Protein AF-A0A1I3YK85-F1 (afdb_monomer_lite)

Structure (mmCIF, N/CA/C/O backbone):
data_AF-A0A1I3YK85-F1
#
_entry.id   AF-A0A1I3YK85-F1
#
loop_
_atom_site.group_PDB
_atom_site.id
_atom_site.type_symbol
_atom_site.label_atom_id
_atom_site.label_alt_id
_atom_site.label_comp_id
_atom_site.label_asym_id
_atom_site.label_entity_id
_atom_site.label_seq_id
_atom_site.pdbx_PDB_ins_code
_atom_site.Cartn_x
_atom_site.Cartn_y
_atom_site.Cartn_z
_atom_site.occupancy
_atom_site.B_iso_or_equiv
_atom_site.auth_seq_id
_atom_site.auth_comp_id
_atom_site.auth_asym_id
_atom_site.auth_atom_id
_atom_site.pdbx_PDB_model_num
ATOM 1 N N . MET A 1 1 ? 6.513 35.982 -6.463 1.00 33.62 1 MET A N 1
ATOM 2 C CA . MET A 1 1 ? 7.074 35.464 -5.200 1.00 33.62 1 MET A CA 1
ATOM 3 C C . MET A 1 1 ? 7.872 34.224 -5.554 1.00 33.62 1 MET A C 1
ATOM 5 O O . MET A 1 1 ? 7.273 33.273 -6.026 1.00 33.62 1 MET A O 1
ATOM 9 N N . TRP A 1 2 ? 9.200 34.287 -5.454 1.00 42.78 2 TRP A N 1
ATOM 10 C CA . TRP A 1 2 ? 10.109 33.163 -5.701 1.00 42.78 2 TRP A CA 1
ATOM 11 C C . TRP A 1 2 ? 10.725 32.795 -4.350 1.00 42.78 2 TRP A C 1
ATOM 13 O O . TRP A 1 2 ? 11.295 33.670 -3.699 1.00 42.78 2 TRP A O 1
ATOM 23 N N . GLY A 1 3 ? 10.538 31.555 -3.900 1.00 36.97 3 GLY A N 1
ATOM 24 C CA . GLY A 1 3 ? 11.035 31.048 -2.622 1.00 36.97 3 GLY A CA 1
ATOM 25 C C . GLY A 1 3 ? 11.995 29.879 -2.838 1.00 36.97 3 GLY A C 1
ATOM 26 O O . GLY A 1 3 ? 11.553 28.823 -3.259 1.00 36.97 3 GLY A O 1
ATOM 27 N N . ALA A 1 4 ? 13.277 30.158 -2.581 1.00 42.03 4 ALA A N 1
ATOM 28 C CA . ALA A 1 4 ? 14.410 29.305 -2.187 1.00 42.03 4 ALA A CA 1
ATOM 29 C C . ALA A 1 4 ? 14.548 27.841 -2.698 1.00 42.03 4 ALA A C 1
ATOM 31 O O . ALA A 1 4 ? 13.731 26.971 -2.430 1.00 42.03 4 ALA A O 1
ATOM 32 N N . SER A 1 5 ? 15.700 27.617 -3.341 1.00 57.50 5 SER A N 1
ATOM 33 C CA . SER A 1 5 ? 16.421 26.409 -3.808 1.00 57.50 5 SER A CA 1
ATOM 34 C C . SER A 1 5 ? 16.767 25.379 -2.697 1.00 57.50 5 SER A C 1
ATOM 36 O O . SER A 1 5 ? 16.828 25.783 -1.542 1.00 57.50 5 SER A O 1
ATOM 38 N N . GLU A 1 6 ? 16.963 24.057 -2.912 1.00 44.25 6 GLU A N 1
ATOM 39 C CA . GLU A 1 6 ? 18.023 23.277 -3.635 1.00 44.25 6 GLU A CA 1
ATOM 40 C C . GLU A 1 6 ? 17.707 21.737 -3.576 1.00 44.25 6 GLU A C 1
ATOM 42 O O . GLU A 1 6 ? 16.810 21.371 -2.818 1.00 44.25 6 GLU A O 1
ATOM 47 N N . PRO A 1 7 ? 18.503 20.781 -4.130 1.00 49.16 7 PRO A N 1
ATOM 48 C CA . PRO A 1 7 ? 19.062 20.580 -5.479 1.00 49.16 7 PRO A CA 1
ATOM 49 C C . PRO A 1 7 ? 18.423 19.335 -6.175 1.00 49.16 7 PRO A C 1
ATOM 51 O O . PRO A 1 7 ? 18.003 18.411 -5.491 1.00 49.16 7 PRO A O 1
ATOM 54 N N . THR A 1 8 ? 18.380 19.236 -7.517 1.00 56.06 8 THR A N 1
ATOM 55 C CA . THR A 1 8 ? 17.906 18.016 -8.250 1.00 56.06 8 THR A CA 1
ATOM 56 C C . THR A 1 8 ? 16.561 17.461 -7.740 1.00 56.06 8 THR A C 1
ATOM 58 O O . THR A 1 8 ? 16.509 16.465 -7.023 1.00 56.06 8 THR A O 1
ATOM 61 N N . GLY A 1 9 ? 15.472 18.176 -8.041 1.00 60.75 9 GLY A N 1
ATOM 62 C CA . GLY A 1 9 ? 14.166 17.961 -7.418 1.00 60.75 9 GLY A CA 1
ATOM 63 C C . GLY A 1 9 ? 13.586 16.575 -7.692 1.00 60.75 9 GLY A C 1
ATOM 64 O O . GLY A 1 9 ? 13.534 16.124 -8.839 1.00 60.75 9 GLY A O 1
ATOM 65 N N . CYS A 1 10 ? 13.156 15.909 -6.623 1.00 72.56 10 CYS A N 1
ATOM 66 C CA . CYS A 1 10 ? 12.245 14.787 -6.741 1.00 72.56 10 CYS A CA 1
ATOM 67 C C . CYS A 1 10 ? 10.816 15.320 -6.792 1.00 72.56 10 CYS A C 1
ATOM 69 O O . CYS A 1 10 ? 10.406 16.043 -5.885 1.00 72.56 10 CYS A O 1
ATOM 71 N N . ASP A 1 11 ? 10.078 14.944 -7.829 1.00 77.31 11 ASP A N 1
ATOM 72 C CA . ASP A 1 11 ? 8.637 15.137 -7.898 1.00 77.31 11 ASP A CA 1
ATOM 73 C C . ASP A 1 11 ? 7.961 13.968 -7.176 1.00 77.31 11 ASP A C 1
ATOM 75 O O . ASP A 1 11 ? 8.267 12.803 -7.434 1.00 77.31 11 ASP A O 1
ATOM 79 N N . GLU A 1 12 ? 7.065 14.275 -6.245 1.00 80.56 12 GLU A N 1
ATOM 80 C CA . GLU A 1 12 ? 6.363 13.297 -5.412 1.00 80.56 12 GLU A CA 1
ATOM 81 C C . GLU A 1 12 ? 4.851 13.501 -5.529 1.00 80.56 12 GLU A C 1
ATOM 83 O O . GLU A 1 12 ? 4.369 14.635 -5.493 1.00 80.56 12 GLU A O 1
ATOM 88 N N . GLY A 1 13 ? 4.091 12.414 -5.649 1.00 76.50 13 GLY A N 1
ATOM 89 C CA . GLY A 1 13 ? 2.632 12.470 -5.714 1.00 76.50 13 GLY A CA 1
ATOM 90 C C . GLY A 1 13 ? 1.995 11.108 -5.988 1.00 76.50 13 GLY A C 1
ATOM 91 O O . GLY A 1 13 ? 2.712 10.114 -6.101 1.00 76.50 13 GLY A O 1
ATOM 92 N N . PRO A 1 14 ? 0.660 11.040 -6.124 1.00 75.50 14 PRO A N 1
ATOM 93 C CA . PRO A 1 14 ? -0.026 9.814 -6.515 1.00 75.50 14 PRO A CA 1
ATOM 94 C C . PRO A 1 14 ? 0.542 9.291 -7.840 1.00 75.50 14 PRO A C 1
ATOM 96 O O . PRO A 1 14 ? 0.632 10.034 -8.819 1.00 75.50 14 PRO A O 1
ATOM 99 N N . GLY A 1 15 ? 0.946 8.020 -7.869 1.00 62.94 15 GLY A N 1
ATOM 100 C CA . GLY A 1 15 ? 1.481 7.375 -9.071 1.00 62.94 15 GLY A CA 1
ATOM 101 C C . GLY A 1 15 ? 0.423 7.217 -10.160 1.00 62.94 15 GLY A C 1
ATOM 102 O O . GLY A 1 15 ? 0.735 7.256 -11.351 1.00 62.94 15 GLY A O 1
ATOM 103 N N . THR A 1 16 ? -0.841 7.115 -9.748 1.00 67.56 16 THR A N 1
ATOM 104 C CA . THR A 1 16 ? -2.021 7.091 -10.610 1.00 67.56 16 THR A CA 1
ATOM 105 C C . THR A 1 16 ? -3.223 7.718 -9.900 1.00 67.56 16 THR A C 1
ATOM 107 O O . THR A 1 16 ? -3.191 7.975 -8.700 1.00 67.56 16 THR A O 1
ATOM 110 N N . GLU A 1 17 ? -4.325 7.910 -10.629 1.00 71.38 17 GLU A N 1
ATOM 111 C CA . GLU A 1 17 ? -5.638 8.208 -10.033 1.00 71.38 17 GLU A CA 1
ATOM 112 C C . GLU A 1 17 ? -6.294 6.967 -9.387 1.00 71.38 17 GLU A C 1
ATOM 114 O O . GLU A 1 17 ? -7.445 7.028 -8.952 1.00 71.38 17 GLU A O 1
ATOM 119 N N . GLN A 1 18 ? -5.607 5.816 -9.347 1.00 78.00 18 GLN A N 1
ATOM 120 C CA . GLN A 1 18 ? -6.152 4.595 -8.766 1.00 78.00 18 GLN A CA 1
ATOM 121 C C . GLN A 1 18 ? -5.929 4.609 -7.256 1.00 78.00 18 GLN A C 1
ATOM 123 O O . GLN A 1 18 ? -4.831 4.383 -6.756 1.00 78.00 18 GLN A O 1
ATOM 128 N N . SER A 1 19 ? -7.012 4.850 -6.528 1.00 91.06 19 SER A N 1
ATOM 129 C CA . SER A 1 19 ? -7.109 4.645 -5.088 1.00 91.06 19 SER A CA 1
ATOM 130 C C . SER A 1 19 ? -8.336 3.793 -4.772 1.00 91.06 19 SER A C 1
ATOM 132 O O . SER A 1 19 ? -9.220 3.588 -5.610 1.00 91.06 19 SER A O 1
ATOM 134 N N . SER A 1 20 ? -8.384 3.232 -3.568 1.00 94.94 20 SER A N 1
ATOM 135 C CA . SER A 1 20 ? -9.516 2.431 -3.108 1.00 94.94 20 SER A CA 1
ATOM 136 C C . SER A 1 20 ? -9.800 2.699 -1.642 1.00 94.94 20 SER A C 1
ATOM 138 O O . SER A 1 20 ? -8.889 2.758 -0.815 1.00 94.94 20 SER A O 1
ATOM 140 N N . THR A 1 21 ? -11.078 2.839 -1.304 1.00 96.62 21 THR A N 1
ATOM 141 C CA . THR A 1 21 ? -11.531 3.221 0.036 1.00 96.62 21 THR A CA 1
ATOM 142 C C . THR A 1 21 ? -12.475 2.163 0.596 1.00 96.62 21 THR A C 1
ATOM 144 O O . THR A 1 21 ? -13.401 1.741 -0.098 1.00 96.62 21 THR A O 1
ATOM 147 N N . ASN A 1 22 ? -12.258 1.727 1.839 1.00 96.12 22 ASN A N 1
ATOM 148 C CA . ASN A 1 22 ? -13.175 0.800 2.516 1.00 96.12 22 ASN A CA 1
ATOM 149 C C . ASN A 1 22 ? -14.402 1.522 3.112 1.00 96.12 22 ASN A C 1
ATOM 151 O O . ASN A 1 22 ? -14.527 2.746 3.041 1.00 96.12 22 ASN A O 1
ATOM 155 N N . GLY A 1 23 ? -15.313 0.778 3.745 1.00 95.56 23 GLY A N 1
ATOM 156 C CA . GLY A 1 23 ? -16.526 1.329 4.356 1.00 95.56 23 GLY A CA 1
ATOM 157 C C . GLY A 1 23 ? -16.258 2.260 5.543 1.00 95.56 23 GLY A C 1
ATOM 158 O O . GLY A 1 23 ? -17.070 3.143 5.831 1.00 95.56 23 GLY A O 1
ATOM 159 N N . ARG A 1 24 ? -15.106 2.127 6.212 1.00 95.88 24 ARG A N 1
ATOM 160 C CA . ARG A 1 24 ? -14.682 3.051 7.277 1.00 95.88 24 ARG A CA 1
ATOM 161 C C . ARG A 1 24 ? -14.131 4.367 6.743 1.00 95.88 24 ARG A C 1
ATOM 163 O O . ARG A 1 24 ? -14.240 5.372 7.450 1.00 95.88 24 ARG A O 1
ATOM 170 N N . GLY A 1 25 ? -13.605 4.393 5.524 1.00 95.38 25 GLY A N 1
ATOM 171 C CA . GLY A 1 25 ? -12.924 5.551 4.945 1.00 95.38 25 GLY A CA 1
ATOM 172 C C . GLY A 1 25 ? -11.397 5.468 4.996 1.00 95.38 25 GLY A C 1
ATOM 173 O O . GLY A 1 25 ? -10.752 6.503 4.867 1.00 95.38 25 GLY A O 1
ATOM 174 N N . ASP A 1 26 ? -10.827 4.280 5.214 1.00 96.44 26 ASP A N 1
ATOM 175 C CA . ASP A 1 26 ? -9.389 4.040 5.052 1.00 96.44 26 ASP A CA 1
ATOM 176 C C . ASP A 1 26 ? -9.069 3.991 3.551 1.00 96.44 26 ASP A C 1
ATOM 178 O O . ASP A 1 26 ? -9.779 3.322 2.794 1.00 96.44 26 ASP A O 1
ATOM 182 N N . VAL A 1 27 ? -8.024 4.694 3.113 1.00 95.69 27 VAL A N 1
ATOM 183 C CA . VAL A 1 27 ? -7.675 4.879 1.695 1.00 95.69 27 VAL A CA 1
ATOM 184 C C . VAL A 1 27 ? -6.334 4.225 1.398 1.00 95.69 27 VAL A C 1
ATOM 186 O O . VAL A 1 27 ? -5.344 4.508 2.067 1.00 95.69 27 VAL A O 1
ATOM 189 N N . VAL A 1 28 ? -6.290 3.371 0.378 1.00 95.50 28 VAL A N 1
ATOM 190 C CA . VAL A 1 28 ? -5.044 2.853 -0.204 1.00 95.50 28 VAL A CA 1
ATOM 191 C C . VAL A 1 28 ? -4.834 3.453 -1.589 1.00 95.50 28 VAL A C 1
ATOM 193 O O . VAL A 1 28 ? -5.783 3.548 -2.369 1.00 95.50 28 VAL A O 1
ATOM 196 N N . GLU A 1 29 ? -3.598 3.836 -1.893 1.00 93.44 29 GLU A N 1
ATOM 197 C CA . GLU A 1 29 ? -3.199 4.380 -3.192 1.00 93.44 29 GLU A CA 1
ATOM 198 C C . GLU A 1 29 ? -1.731 4.068 -3.510 1.00 93.44 29 GLU A C 1
ATOM 200 O O . GLU A 1 29 ? -0.944 3.689 -2.638 1.00 93.44 29 GLU A O 1
ATOM 205 N N . GLU A 1 30 ? -1.364 4.208 -4.781 1.00 91.25 30 GLU A N 1
ATOM 206 C CA . GLU A 1 30 ? 0.030 4.177 -5.219 1.00 91.25 30 GLU A CA 1
ATOM 207 C C . GLU A 1 30 ? 0.611 5.594 -5.187 1.00 91.25 30 GLU A C 1
ATOM 209 O O . GLU A 1 30 ? 0.006 6.538 -5.689 1.00 91.25 30 GLU A O 1
ATOM 214 N N . TYR A 1 31 ? 1.812 5.735 -4.641 1.00 87.94 31 TYR A N 1
ATOM 215 C CA . TYR A 1 31 ? 2.577 6.968 -4.558 1.00 87.94 31 TYR A CA 1
ATOM 216 C C . TYR A 1 31 ? 3.889 6.808 -5.328 1.00 87.94 31 TYR A C 1
ATOM 218 O O . TYR A 1 31 ? 4.612 5.824 -5.147 1.00 87.94 31 TYR A O 1
ATOM 226 N N . MET A 1 32 ? 4.198 7.778 -6.179 1.00 85.94 32 MET A N 1
ATOM 227 C CA . MET A 1 32 ? 5.381 7.822 -7.028 1.00 85.94 32 MET A CA 1
ATOM 228 C C . MET A 1 32 ? 6.311 8.940 -6.567 1.00 85.94 32 MET A C 1
ATOM 230 O O . MET A 1 32 ? 5.881 10.065 -6.307 1.00 85.94 32 MET A O 1
ATOM 234 N N . LYS A 1 33 ? 7.606 8.636 -6.532 1.00 83.50 33 LYS A N 1
ATOM 235 C CA . LYS A 1 33 ? 8.682 9.602 -6.337 1.00 83.50 33 LYS A CA 1
ATOM 236 C C . LYS A 1 33 ? 9.643 9.527 -7.514 1.00 83.50 33 LYS A C 1
ATOM 238 O O . LYS A 1 33 ? 10.355 8.542 -7.674 1.00 83.50 33 LYS A O 1
ATOM 243 N N . ALA A 1 34 ? 9.670 10.569 -8.333 1.00 80.44 34 ALA A N 1
ATOM 244 C CA . ALA A 1 34 ? 10.538 10.678 -9.495 1.00 80.44 34 ALA A CA 1
ATOM 245 C C . ALA A 1 34 ? 11.654 11.691 -9.223 1.00 80.44 34 ALA A C 1
ATOM 247 O O . ALA A 1 34 ? 11.419 12.893 -9.210 1.00 80.44 34 ALA A O 1
ATOM 248 N N . CYS A 1 35 ? 12.882 11.220 -9.028 1.00 77.62 35 CYS A N 1
ATOM 249 C CA . CYS A 1 35 ? 14.053 12.067 -8.807 1.00 77.62 35 CYS A CA 1
ATOM 250 C C . CYS A 1 35 ? 14.820 12.296 -10.113 1.00 77.62 35 CYS A C 1
ATOM 252 O O . CYS A 1 35 ? 15.251 11.339 -10.764 1.00 77.62 35 CYS A O 1
ATOM 254 N N . THR A 1 36 ? 15.025 13.565 -10.489 1.00 67.69 36 THR A N 1
ATOM 255 C CA . THR A 1 36 ? 15.804 13.934 -11.683 1.00 67.69 36 THR A CA 1
ATOM 256 C C . THR A 1 36 ? 17.224 14.372 -11.314 1.00 67.69 36 THR A C 1
ATOM 258 O O . THR A 1 36 ? 17.439 15.408 -10.688 1.00 67.69 36 THR A O 1
ATOM 261 N N . GLY A 1 37 ? 18.215 13.565 -11.712 1.00 66.88 37 GLY A N 1
ATOM 262 C CA . GLY A 1 37 ? 19.649 13.815 -11.504 1.00 66.88 37 GLY A CA 1
ATOM 263 C C . GLY A 1 37 ? 20.480 13.367 -12.715 1.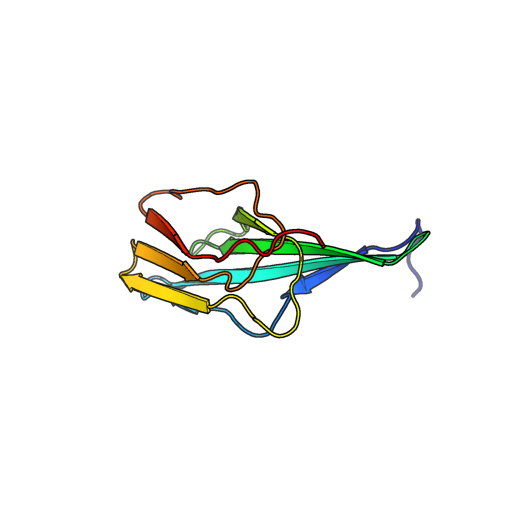00 66.88 37 GLY A C 1
ATOM 264 O O . GLY A 1 37 ? 20.233 13.807 -13.834 1.00 66.88 37 GLY A O 1
ATOM 265 N N . PHE A 1 38 ? 21.443 12.453 -12.527 1.00 57.03 38 PHE A N 1
ATOM 266 C CA . PHE A 1 38 ? 22.159 11.757 -13.619 1.00 57.03 38 PHE A CA 1
ATOM 267 C C . PHE A 1 38 ? 21.339 10.559 -14.153 1.00 57.03 38 PHE A C 1
ATOM 269 O O . PHE A 1 38 ? 21.776 9.411 -14.121 1.00 57.03 38 PHE A O 1
ATOM 276 N N . GLY A 1 39 ? 20.114 10.836 -14.603 1.00 60.56 39 GLY A N 1
ATOM 277 C CA . GLY A 1 39 ? 19.084 9.846 -14.936 1.00 60.56 39 GLY A CA 1
ATOM 278 C C . GLY A 1 39 ? 17.785 10.108 -14.171 1.00 60.56 39 GLY A C 1
ATOM 279 O O . GLY A 1 39 ? 17.768 10.891 -13.217 1.00 60.56 39 GLY A O 1
ATOM 280 N N . THR A 1 40 ? 16.696 9.474 -14.608 1.00 67.38 40 THR A N 1
ATOM 281 C CA . THR A 1 40 ? 15.410 9.491 -13.899 1.00 67.38 40 THR A CA 1
ATOM 282 C C . THR A 1 40 ? 15.312 8.221 -13.065 1.00 67.38 40 THR A C 1
ATOM 284 O O . THR A 1 40 ? 15.269 7.127 -13.626 1.00 67.38 40 THR A O 1
ATOM 287 N N . ILE A 1 41 ? 15.293 8.365 -11.742 1.00 71.62 41 ILE A N 1
ATOM 288 C CA . ILE A 1 41 ? 14.974 7.271 -10.817 1.00 71.62 41 ILE A CA 1
ATOM 289 C C . ILE A 1 41 ? 13.519 7.461 -10.410 1.00 71.62 41 ILE A C 1
ATOM 291 O O . ILE A 1 41 ? 13.158 8.551 -9.966 1.00 71.62 41 ILE A O 1
ATOM 295 N N . ILE A 1 42 ? 12.694 6.432 -10.600 1.00 77.00 42 ILE A N 1
ATOM 296 C CA . ILE A 1 42 ? 11.286 6.457 -10.207 1.00 77.00 42 ILE A CA 1
ATOM 297 C C . ILE A 1 42 ? 11.047 5.339 -9.200 1.00 77.00 42 ILE A C 1
ATOM 299 O O . ILE A 1 42 ? 11.117 4.161 -9.550 1.00 77.00 42 ILE A O 1
ATOM 303 N N . ASP A 1 43 ? 10.750 5.726 -7.967 1.00 82.69 43 ASP A N 1
ATOM 304 C CA . ASP A 1 43 ? 10.350 4.816 -6.903 1.00 82.69 43 ASP A CA 1
ATOM 305 C C . ASP A 1 43 ? 8.825 4.791 -6.805 1.00 82.69 43 ASP A C 1
ATOM 307 O O . ASP A 1 43 ? 8.184 5.842 -6.714 1.00 82.69 43 ASP A O 1
ATOM 311 N N . TYR A 1 44 ? 8.245 3.590 -6.787 1.00 87.19 44 TYR A N 1
ATOM 312 C CA . TYR A 1 44 ? 6.822 3.395 -6.537 1.00 87.19 44 TYR A CA 1
ATOM 313 C C . TYR A 1 44 ? 6.613 2.793 -5.155 1.00 87.19 44 TYR A C 1
ATOM 315 O O . TYR A 1 44 ? 7.362 1.929 -4.685 1.00 87.19 44 TYR A O 1
ATOM 323 N N . SER A 1 45 ? 5.573 3.255 -4.479 1.00 91.44 45 SER A N 1
ATOM 324 C CA . SER A 1 45 ? 5.195 2.765 -3.166 1.00 91.44 45 SER A CA 1
ATOM 325 C C . SER A 1 45 ? 3.689 2.670 -3.041 1.00 91.44 45 SER A C 1
ATOM 327 O O . SER A 1 45 ? 2.965 3.518 -3.538 1.00 91.44 45 SER A O 1
ATOM 329 N N . ILE A 1 46 ? 3.208 1.642 -2.357 1.00 93.69 46 ILE A N 1
ATOM 330 C CA . ILE A 1 46 ? 1.808 1.563 -1.962 1.00 93.69 46 ILE A CA 1
ATOM 331 C C . ILE A 1 46 ? 1.694 2.167 -0.578 1.00 93.69 46 ILE A C 1
ATOM 333 O O . ILE A 1 46 ? 2.442 1.779 0.324 1.00 93.69 46 ILE A O 1
ATOM 337 N N . VAL A 1 47 ? 0.763 3.094 -0.402 1.00 94.69 47 VAL A N 1
ATOM 338 C CA . VAL A 1 47 ? 0.519 3.766 0.871 1.00 94.69 47 VAL A CA 1
ATOM 339 C C . VAL A 1 47 ? -0.903 3.512 1.352 1.00 94.69 47 VAL A C 1
ATOM 341 O O . VAL A 1 47 ? -1.825 3.323 0.563 1.00 94.69 47 VAL A O 1
ATOM 344 N N . LEU A 1 48 ? -1.068 3.487 2.670 1.00 95.81 48 LEU A N 1
ATOM 345 C CA . LEU A 1 48 ? -2.353 3.392 3.351 1.00 95.81 48 LEU A CA 1
ATOM 346 C C . LEU A 1 48 ? -2.511 4.582 4.287 1.00 95.81 48 LEU A C 1
ATOM 348 O O . LEU A 1 48 ? -1.674 4.806 5.165 1.00 95.81 48 LEU A O 1
ATOM 352 N N . GLN A 1 49 ? -3.609 5.305 4.126 1.00 95.81 49 GLN A N 1
ATOM 353 C CA . GLN A 1 49 ? -4.059 6.336 5.041 1.00 95.81 49 GLN A CA 1
ATOM 354 C C . GLN A 1 49 ? -5.271 5.825 5.818 1.00 95.81 49 GLN A C 1
ATOM 356 O O . GLN A 1 49 ? -6.317 5.530 5.238 1.00 95.81 49 GLN A O 1
ATOM 361 N N . LEU A 1 50 ? -5.134 5.717 7.139 1.00 95.25 50 LEU A N 1
ATOM 362 C CA . LEU A 1 50 ? -6.255 5.362 8.004 1.00 95.25 50 LEU A CA 1
ATOM 363 C C . LEU A 1 50 ? -7.196 6.555 8.166 1.00 95.25 50 LEU A C 1
ATOM 365 O O . LEU A 1 50 ? -6.771 7.714 8.202 1.00 95.25 50 LEU A O 1
ATOM 369 N N . LYS A 1 51 ? -8.491 6.281 8.296 1.00 93.38 51 LYS A N 1
ATOM 370 C CA . LYS A 1 51 ? -9.499 7.321 8.481 1.00 93.38 51 LYS A CA 1
ATOM 371 C C . LYS A 1 51 ? -9.219 8.113 9.760 1.00 93.38 51 LYS A C 1
ATOM 373 O O . LYS A 1 51 ? -9.294 7.577 10.862 1.00 93.38 51 LYS A O 1
ATOM 378 N N . GLY A 1 52 ? -8.997 9.416 9.610 1.00 89.44 52 GLY A N 1
ATOM 379 C CA . GLY A 1 52 ? -8.711 10.318 10.729 1.00 89.44 52 GLY A CA 1
ATOM 380 C C . GLY A 1 52 ? -7.228 10.430 11.088 1.00 89.44 52 GLY A C 1
ATOM 381 O O . GLY A 1 52 ? -6.899 11.268 11.924 1.00 89.44 52 GLY A O 1
ATOM 382 N N . ASP A 1 53 ? -6.349 9.670 10.429 1.00 90.62 53 ASP A N 1
ATOM 383 C CA . ASP A 1 53 ? -4.903 9.842 10.544 1.00 90.62 53 ASP A CA 1
ATOM 384 C C . ASP A 1 53 ? -4.384 10.803 9.464 1.00 90.62 53 ASP A C 1
ATOM 386 O O . ASP A 1 53 ? -4.658 10.673 8.269 1.00 90.62 53 ASP A O 1
ATOM 390 N N . GLU A 1 54 ? -3.569 11.770 9.887 1.00 86.19 54 GLU A N 1
ATOM 391 C CA . GLU A 1 54 ? -2.905 12.717 8.979 1.00 86.19 54 GLU A CA 1
ATOM 392 C C . GLU A 1 54 ? -1.693 12.101 8.264 1.00 86.19 54 GLU A C 1
ATOM 394 O O . GLU A 1 54 ? -1.168 12.679 7.314 1.00 86.19 54 GLU A O 1
ATOM 399 N N . LYS A 1 55 ? -1.215 10.939 8.727 1.00 86.75 55 LYS A N 1
ATOM 400 C CA . LYS A 1 55 ? -0.006 10.291 8.212 1.00 86.75 55 LYS A CA 1
ATOM 401 C C . LYS A 1 55 ? -0.349 9.095 7.336 1.00 86.75 55 LYS A C 1
ATOM 403 O O . LYS A 1 55 ? -1.066 8.193 7.758 1.00 86.75 55 LYS A O 1
ATOM 408 N N . MET A 1 56 ? 0.257 9.060 6.156 1.00 90.31 56 MET A N 1
ATOM 409 C CA . MET A 1 56 ? 0.284 7.879 5.299 1.00 90.31 56 MET A CA 1
ATOM 410 C C . MET A 1 56 ? 1.333 6.883 5.799 1.00 90.31 56 MET A C 1
ATOM 412 O O . MET A 1 56 ? 2.420 7.268 6.238 1.00 90.31 56 MET A O 1
ATOM 416 N N . MET A 1 57 ? 1.020 5.594 5.707 1.00 93.12 57 MET A N 1
ATOM 417 C CA . MET A 1 57 ? 1.953 4.506 5.980 1.00 93.12 57 MET A CA 1
ATOM 418 C C . MET A 1 57 ? 2.322 3.786 4.693 1.00 93.12 57 MET A C 1
ATOM 420 O O . MET A 1 57 ? 1.449 3.299 3.981 1.00 93.12 57 MET A O 1
ATOM 424 N N . THR A 1 58 ? 3.619 3.659 4.420 1.00 94.75 58 THR A N 1
ATOM 425 C CA . THR A 1 58 ? 4.108 2.835 3.313 1.00 94.75 58 THR A CA 1
ATOM 426 C C . THR A 1 58 ? 3.882 1.358 3.618 1.00 94.75 58 THR A C 1
ATOM 428 O O . THR A 1 58 ? 4.397 0.824 4.601 1.00 94.75 58 THR A O 1
ATOM 431 N N . LEU A 1 59 ? 3.113 0.701 2.757 1.00 94.88 59 LEU A N 1
ATOM 432 C CA . LEU A 1 59 ? 2.790 -0.717 2.828 1.00 94.88 59 LEU A CA 1
ATOM 433 C C . LEU A 1 59 ? 3.791 -1.590 2.073 1.00 94.88 59 LEU A C 1
ATOM 435 O O . LEU A 1 59 ? 4.125 -2.676 2.533 1.00 94.88 59 LEU A O 1
ATOM 439 N N . ALA A 1 60 ? 4.241 -1.136 0.908 1.00 93.25 60 ALA A N 1
ATOM 440 C CA . ALA A 1 60 ? 5.239 -1.815 0.092 1.00 93.25 60 ALA A CA 1
ATOM 441 C C . ALA A 1 60 ? 5.914 -0.806 -0.835 1.00 93.25 60 ALA A C 1
ATOM 443 O O . ALA A 1 60 ? 5.301 0.188 -1.213 1.00 93.25 60 ALA A O 1
ATOM 444 N N . THR A 1 61 ? 7.146 -1.084 -1.242 1.00 91.50 61 THR A N 1
ATOM 445 C CA . THR A 1 61 ? 7.806 -0.379 -2.348 1.00 91.50 61 THR A CA 1
ATOM 446 C C . THR A 1 61 ? 8.066 -1.348 -3.489 1.00 91.50 61 THR A C 1
ATOM 448 O O . THR A 1 61 ? 8.323 -2.534 -3.258 1.00 91.50 61 THR A O 1
ATOM 451 N N . HIS A 1 62 ? 7.974 -0.867 -4.721 1.00 86.31 62 HIS A N 1
ATOM 452 C CA . HIS A 1 62 ? 8.224 -1.650 -5.923 1.00 86.31 62 HIS A CA 1
ATOM 453 C C . HIS A 1 62 ? 8.839 -0.779 -7.022 1.00 86.31 62 HIS A C 1
ATOM 455 O O . HIS A 1 62 ? 8.714 0.442 -7.012 1.00 86.31 62 HIS A O 1
ATOM 461 N N . GLU A 1 63 ? 9.504 -1.417 -7.979 1.00 79.38 63 GLU A N 1
ATOM 462 C CA . GLU A 1 63 ? 9.966 -0.756 -9.202 1.00 79.38 63 GLU A CA 1
ATOM 463 C C . GLU A 1 63 ? 9.020 -1.068 -10.361 1.00 79.38 63 GLU A C 1
ATOM 465 O O . GLU A 1 63 ? 8.432 -2.155 -10.430 1.00 79.38 63 GLU A O 1
ATOM 470 N N . TRP A 1 64 ? 8.862 -0.076 -11.240 1.00 67.81 64 TRP A N 1
ATOM 471 C CA . TRP A 1 64 ? 7.881 -0.067 -12.317 1.00 67.81 64 TRP A CA 1
ATOM 472 C C . TRP A 1 64 ? 7.994 -1.273 -13.244 1.00 67.81 64 TRP A C 1
ATOM 474 O O . TRP A 1 64 ? 9.090 -1.715 -13.599 1.00 67.81 64 TRP A O 1
ATOM 484 N N . LEU A 1 65 ? 6.841 -1.702 -13.761 1.00 56.34 65 LEU A N 1
ATOM 485 C CA . LEU A 1 65 ? 6.771 -2.441 -15.005 1.00 56.34 65 LEU A CA 1
ATOM 486 C C . LEU A 1 65 ? 5.887 -1.828 -16.064 1.00 56.34 65 LEU A C 1
ATOM 488 O O . LEU A 1 65 ? 4.862 -1.209 -15.811 1.00 56.34 65 LEU A O 1
ATOM 492 N N . ARG A 1 66 ? 6.320 -2.111 -17.293 1.00 52.03 66 ARG A N 1
ATOM 493 C CA . ARG A 1 66 ? 5.587 -1.951 -18.542 1.00 52.03 66 ARG A CA 1
ATOM 494 C C . ARG A 1 66 ? 4.093 -2.272 -18.371 1.00 52.03 66 ARG A C 1
ATOM 496 O O . ARG A 1 66 ? 3.720 -3.438 -18.365 1.00 52.03 66 ARG A O 1
ATOM 503 N N . TYR A 1 67 ? 3.277 -1.220 -18.380 1.00 57.44 67 TYR A N 1
ATOM 504 C CA . TYR A 1 67 ? 1.841 -1.235 -18.691 1.00 57.44 67 TYR A CA 1
ATOM 505 C C . TYR A 1 67 ? 0.884 -1.924 -17.699 1.00 57.44 67 TYR A C 1
ATOM 507 O O . TYR A 1 67 ? -0.289 -2.052 -18.039 1.00 57.44 67 TYR A O 1
ATOM 515 N N . ASP A 1 68 ? 1.325 -2.295 -16.492 1.00 69.56 68 ASP A N 1
ATOM 516 C CA . ASP A 1 68 ? 0.431 -2.750 -15.415 1.00 69.56 68 ASP A CA 1
ATOM 517 C C . ASP A 1 68 ? 0.374 -1.715 -14.282 1.00 69.56 68 ASP A C 1
ATOM 519 O O . ASP A 1 68 ? 1.392 -1.122 -13.925 1.00 69.56 68 ASP A O 1
ATOM 523 N N . TYR A 1 69 ? -0.819 -1.520 -13.714 1.00 79.06 69 TYR A N 1
ATOM 524 C CA . TYR A 1 69 ? -1.053 -0.667 -12.545 1.00 79.06 69 TYR A CA 1
ATOM 525 C C . TYR A 1 69 ? -1.517 -1.514 -11.354 1.00 79.06 69 TYR A C 1
ATOM 527 O O . TYR A 1 69 ? -2.260 -2.483 -11.566 1.00 79.06 69 TYR A O 1
ATOM 535 N N . PRO A 1 70 ? -1.117 -1.173 -10.114 1.00 88.81 70 PRO A N 1
ATOM 536 C CA . PRO A 1 70 ? -1.585 -1.883 -8.935 1.00 88.81 70 PRO A CA 1
ATOM 537 C C . PRO A 1 70 ? -3.107 -1.823 -8.797 1.00 88.81 70 PRO A C 1
ATOM 539 O O . PRO A 1 70 ? -3.718 -0.767 -8.923 1.00 88.81 70 PRO A O 1
ATOM 542 N N . GLN A 1 71 ? -3.730 -2.954 -8.477 1.00 92.00 71 GLN A N 1
ATOM 543 C CA . GLN A 1 71 ? -5.156 -3.015 -8.167 1.00 92.00 71 GLN A CA 1
ATOM 544 C C . GLN A 1 71 ? -5.373 -3.214 -6.672 1.00 92.00 71 GLN A C 1
ATOM 546 O O . GLN A 1 71 ? -4.751 -4.074 -6.041 1.00 92.00 71 GLN A O 1
ATOM 551 N N . PHE A 1 72 ? -6.311 -2.451 -6.118 1.00 94.94 72 PHE A N 1
ATOM 552 C CA . PHE A 1 72 ? -6.623 -2.447 -4.694 1.00 94.94 72 PHE A CA 1
ATOM 553 C C . PHE A 1 72 ? -8.044 -2.946 -4.451 1.00 94.94 72 PHE A C 1
ATOM 555 O O . PHE A 1 72 ? -9.016 -2.338 -4.901 1.00 94.94 72 PHE A O 1
ATOM 562 N N . THR A 1 73 ? -8.181 -4.052 -3.725 1.00 96.56 73 THR A N 1
ATOM 563 C CA . THR A 1 73 ? -9.482 -4.652 -3.409 1.00 96.56 73 THR A CA 1
ATOM 564 C C . THR A 1 73 ? -9.640 -4.824 -1.907 1.00 96.56 73 THR A C 1
ATOM 566 O O . THR A 1 73 ? -8.969 -5.654 -1.293 1.00 96.56 73 THR A O 1
ATOM 569 N N . TRP A 1 74 ? -10.572 -4.076 -1.324 1.00 97.25 74 TRP A N 1
ATOM 570 C CA . TRP A 1 74 ? -11.049 -4.313 0.033 1.00 97.25 74 TRP A CA 1
ATOM 571 C C . TRP A 1 74 ? -12.033 -5.484 0.024 1.00 97.25 74 TRP A C 1
ATOM 573 O O . TRP A 1 74 ? -13.073 -5.422 -0.629 1.00 97.25 74 TRP A O 1
ATOM 583 N N . ILE A 1 75 ? -11.702 -6.563 0.729 1.00 97.06 75 ILE A N 1
ATOM 584 C CA . ILE A 1 75 ? -12.613 -7.703 0.930 1.00 97.06 75 ILE A CA 1
ATOM 585 C C . ILE A 1 75 ? -13.647 -7.353 2.004 1.00 97.06 75 ILE A C 1
ATOM 587 O O . ILE A 1 75 ? -14.816 -7.724 1.917 1.00 97.06 75 ILE A O 1
ATOM 591 N N . ASN A 1 76 ? -13.197 -6.620 3.015 1.00 96.50 76 ASN A N 1
ATOM 592 C CA . ASN A 1 76 ? -13.980 -5.984 4.064 1.00 96.50 76 ASN A CA 1
ATOM 593 C C . ASN A 1 76 ? -13.130 -4.847 4.655 1.00 96.50 76 ASN A C 1
ATOM 595 O O . ASN A 1 76 ? -12.042 -4.557 4.153 1.00 96.50 76 ASN A O 1
ATOM 599 N N . ASP A 1 77 ? -13.603 -4.207 5.722 1.00 97.25 77 ASP A N 1
ATOM 600 C CA . ASP A 1 77 ? -12.876 -3.084 6.314 1.00 97.25 77 ASP A CA 1
ATOM 601 C C . ASP A 1 77 ? -11.516 -3.490 6.917 1.00 97.25 77 ASP A C 1
ATOM 603 O O . ASP A 1 77 ? -10.619 -2.658 7.018 1.00 97.25 77 ASP A O 1
ATOM 607 N N . ASP A 1 78 ? -11.314 -4.758 7.278 1.00 97.62 78 ASP A N 1
ATOM 608 C CA . ASP A 1 78 ? -10.089 -5.265 7.908 1.00 97.62 78 ASP A CA 1
ATOM 609 C C . ASP A 1 78 ? -9.236 -6.152 6.987 1.00 97.62 78 ASP A C 1
ATOM 611 O O . ASP A 1 78 ? -8.229 -6.705 7.427 1.00 97.62 78 ASP A O 1
ATOM 615 N N . GLU A 1 79 ? -9.586 -6.291 5.710 1.00 97.88 79 GLU A N 1
ATOM 616 C CA . GLU A 1 79 ? -8.854 -7.143 4.771 1.00 97.88 79 GLU A CA 1
ATOM 617 C C . GLU A 1 79 ? -8.668 -6.451 3.421 1.00 97.88 79 GLU A C 1
ATOM 619 O O . GLU A 1 79 ? -9.619 -6.240 2.664 1.00 97.88 79 GLU A O 1
ATOM 624 N N . LEU A 1 80 ? -7.408 -6.147 3.108 1.00 97.88 80 LEU A N 1
ATOM 625 C CA . LEU A 1 80 ? -6.977 -5.504 1.874 1.00 97.88 80 LEU A CA 1
ATOM 626 C C . LEU A 1 80 ? -6.140 -6.468 1.028 1.00 97.88 80 LEU A C 1
ATOM 628 O O . LEU A 1 80 ? -5.143 -7.029 1.490 1.00 97.88 80 LEU A O 1
ATOM 632 N N . ASN A 1 81 ? -6.517 -6.620 -0.238 1.00 97.50 81 ASN A N 1
ATOM 633 C CA . ASN A 1 81 ? -5.716 -7.286 -1.255 1.00 97.50 81 ASN A CA 1
ATOM 634 C C . ASN A 1 81 ? -5.110 -6.249 -2.211 1.00 97.50 81 ASN A C 1
ATOM 636 O O . ASN A 1 81 ? -5.824 -5.406 -2.758 1.00 97.50 81 ASN A O 1
ATOM 640 N N . ILE A 1 82 ? -3.795 -6.331 -2.401 1.00 95.12 82 ILE A N 1
ATOM 641 C CA . ILE A 1 82 ? -3.002 -5.483 -3.287 1.00 95.12 82 ILE A CA 1
ATOM 642 C C . ILE A 1 82 ? -2.397 -6.367 -4.379 1.00 95.12 82 ILE A C 1
ATOM 644 O O . ILE A 1 82 ? -1.452 -7.129 -4.144 1.00 95.12 82 ILE A O 1
ATOM 648 N N . ALA A 1 83 ? -2.915 -6.244 -5.595 1.00 92.69 83 ALA A N 1
ATOM 649 C CA . ALA A 1 83 ? -2.355 -6.905 -6.762 1.00 92.69 83 ALA A CA 1
ATOM 650 C C . ALA A 1 83 ? -1.404 -5.949 -7.485 1.00 92.69 83 ALA A C 1
ATOM 652 O O . ALA A 1 83 ? -1.851 -5.079 -8.219 1.00 92.69 83 ALA A O 1
ATOM 653 N N . LEU A 1 84 ? -0.092 -6.119 -7.295 1.00 88.69 84 LEU A N 1
ATOM 654 C CA . LEU A 1 84 ? 0.929 -5.249 -7.906 1.00 88.69 84 LEU A CA 1
ATOM 655 C C . LEU A 1 84 ? 1.190 -5.576 -9.389 1.00 88.69 84 LEU A C 1
ATOM 657 O O . LEU A 1 84 ? 1.996 -4.915 -10.029 1.00 88.69 84 LEU A O 1
ATOM 661 N N . GLY A 1 85 ? 0.564 -6.628 -9.925 1.00 87.56 85 GLY A N 1
ATOM 662 C CA . GLY A 1 85 ? 0.800 -7.084 -11.293 1.00 87.56 85 GLY A CA 1
ATOM 663 C C . GLY A 1 85 ? 2.197 -7.679 -11.476 1.00 87.56 85 GLY A C 1
ATOM 664 O O . GLY A 1 85 ? 2.687 -8.444 -10.636 1.00 87.56 85 GLY A O 1
ATOM 665 N N . ASN A 1 86 ? 2.827 -7.370 -12.604 1.00 85.81 86 ASN A N 1
ATOM 666 C CA . ASN A 1 86 ? 4.204 -7.759 -12.873 1.00 85.81 86 ASN A CA 1
ATOM 667 C C . ASN A 1 86 ? 5.153 -6.756 -12.195 1.00 85.81 86 ASN A C 1
ATOM 669 O O . ASN A 1 86 ? 5.020 -5.564 -12.414 1.00 85.81 86 ASN A O 1
ATOM 673 N N . VAL A 1 87 ? 6.105 -7.220 -11.379 1.00 83.81 87 VAL A N 1
ATOM 674 C CA . VAL A 1 87 ? 7.068 -6.373 -10.628 1.00 83.81 87 VAL A CA 1
ATOM 675 C C . VAL A 1 87 ? 8.509 -6.881 -10.788 1.00 83.81 87 VAL A C 1
ATOM 677 O O . VAL A 1 87 ? 8.743 -8.089 -10.786 1.00 83.81 87 VAL A O 1
ATOM 680 N N . ALA A 1 88 ? 9.496 -5.989 -10.919 1.00 83.06 88 ALA A N 1
ATOM 681 C CA . ALA A 1 88 ? 10.906 -6.379 -11.055 1.00 83.06 88 ALA A CA 1
ATOM 682 C C . ALA A 1 88 ? 11.446 -6.770 -9.679 1.00 83.06 88 ALA A C 1
ATOM 684 O O . ALA A 1 88 ? 12.052 -7.828 -9.482 1.00 83.06 88 ALA A O 1
ATOM 685 N N . TRP A 1 89 ? 11.121 -5.945 -8.687 1.00 84.69 89 TRP A N 1
ATOM 686 C CA . TRP A 1 89 ? 11.295 -6.247 -7.281 1.00 84.69 89 TRP A CA 1
ATOM 687 C C . TRP A 1 89 ? 10.187 -5.601 -6.448 1.00 84.69 89 TRP A C 1
ATOM 689 O O . TRP A 1 89 ? 9.513 -4.667 -6.873 1.00 84.69 89 TRP A O 1
ATOM 699 N N . VAL A 1 90 ? 10.007 -6.148 -5.246 1.00 88.50 90 VAL A N 1
ATOM 700 C CA . VAL A 1 90 ? 9.139 -5.609 -4.194 1.00 88.50 90 VAL A CA 1
ATOM 701 C C . VAL A 1 90 ? 9.923 -5.681 -2.898 1.00 88.50 90 VAL A C 1
ATOM 703 O O . VAL A 1 90 ? 10.555 -6.708 -2.622 1.00 88.50 90 VAL A O 1
ATOM 706 N N . SER A 1 91 ? 9.873 -4.626 -2.097 1.00 89.62 91 SER A N 1
ATOM 707 C CA . SER A 1 91 ? 10.484 -4.585 -0.772 1.00 89.62 91 SER A CA 1
ATOM 708 C C . SER A 1 91 ? 9.554 -3.928 0.253 1.00 89.62 91 SER A C 1
ATOM 710 O O . SER A 1 91 ? 8.461 -3.479 -0.091 1.00 89.62 91 SER A O 1
ATOM 712 N N . HIS A 1 92 ? 9.954 -3.943 1.528 1.00 86.44 92 HIS A N 1
ATOM 713 C CA . HIS A 1 92 ? 9.202 -3.336 2.635 1.00 86.44 92 HIS A CA 1
ATOM 714 C C . HIS A 1 92 ? 7.729 -3.769 2.735 1.00 86.44 92 HIS A C 1
ATOM 716 O O . HIS A 1 92 ? 6.865 -2.944 2.989 1.00 86.44 92 HIS A O 1
ATOM 722 N N . LYS A 1 93 ? 7.435 -5.064 2.557 1.00 93.31 93 LYS A N 1
ATOM 723 C CA . LYS A 1 93 ? 6.064 -5.592 2.610 1.00 93.31 93 LYS A CA 1
ATOM 724 C C . LYS A 1 93 ? 5.523 -5.650 4.040 1.00 93.31 93 LYS A C 1
ATOM 726 O O . LYS A 1 93 ? 5.896 -6.532 4.812 1.00 93.31 93 LYS A O 1
ATOM 731 N N . VAL A 1 94 ? 4.597 -4.758 4.359 1.00 95.62 94 VAL A N 1
ATOM 732 C CA . VAL A 1 94 ? 3.830 -4.762 5.607 1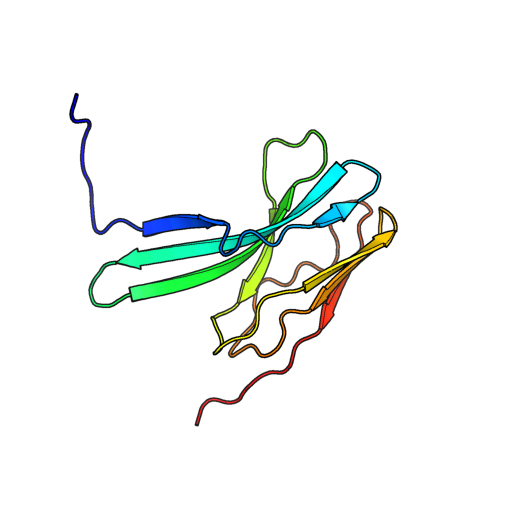.00 95.62 94 VAL A CA 1
ATOM 733 C C . VAL A 1 94 ? 2.609 -5.661 5.441 1.00 95.62 94 VAL A C 1
ATOM 735 O O . VAL A 1 94 ? 1.767 -5.418 4.583 1.00 95.62 94 VAL A O 1
ATOM 738 N N . GLU A 1 95 ? 2.493 -6.703 6.261 1.00 95.81 95 GLU A N 1
ATOM 739 C CA . GLU A 1 95 ? 1.383 -7.673 6.186 1.00 95.81 95 GLU A CA 1
ATOM 740 C C . GLU A 1 95 ? 0.176 -7.280 7.052 1.00 95.81 95 GLU A C 1
ATOM 742 O O . GLU A 1 95 ? -0.895 -7.884 6.953 1.00 95.81 95 GLU A O 1
ATOM 747 N N . LYS A 1 96 ? 0.341 -6.283 7.930 1.00 95.44 96 LYS A N 1
ATOM 748 C CA . LYS A 1 96 ? -0.703 -5.841 8.853 1.00 95.44 96 LYS A CA 1
ATOM 749 C C . LYS A 1 96 ? -0.487 -4.408 9.334 1.00 95.44 96 LYS A C 1
ATOM 751 O O . LYS A 1 96 ? 0.620 -4.055 9.734 1.00 95.44 96 LYS A O 1
ATOM 756 N N . VAL A 1 97 ? -1.565 -3.630 9.382 1.00 93.56 97 VAL A N 1
ATOM 757 C CA . VAL A 1 97 ? -1.616 -2.280 9.958 1.00 93.56 97 VAL A CA 1
ATOM 758 C C . VAL A 1 97 ? -2.822 -2.192 10.890 1.00 93.56 97 VAL A C 1
ATOM 760 O O . VAL A 1 97 ? -3.963 -2.276 10.447 1.00 93.56 97 VAL A O 1
ATOM 763 N N . GLY A 1 98 ? -2.593 -2.057 12.199 1.00 91.75 98 GLY A N 1
ATOM 764 C CA . GLY A 1 98 ? -3.688 -2.099 13.174 1.00 91.75 98 GLY A CA 1
ATOM 765 C C . GLY A 1 98 ? -4.456 -3.427 13.100 1.00 91.75 98 GLY A C 1
ATOM 766 O O . GLY A 1 98 ? -3.859 -4.490 13.283 1.00 91.75 98 GLY A O 1
ATOM 767 N N . SER A 1 99 ? -5.766 -3.382 12.838 1.00 93.25 99 SER A N 1
ATOM 768 C CA . SER A 1 99 ? -6.602 -4.568 12.574 1.00 93.25 99 SER A CA 1
ATOM 769 C C . SER A 1 99 ? -6.556 -5.045 11.120 1.00 93.25 99 SER A C 1
ATOM 771 O O . SER A 1 99 ? -6.873 -6.205 10.872 1.00 93.25 99 SER A O 1
ATOM 773 N N . ILE A 1 100 ? -6.116 -4.196 10.187 1.00 96.88 100 ILE A N 1
ATOM 774 C CA . ILE A 1 100 ? -6.172 -4.449 8.748 1.00 96.88 100 ILE A CA 1
ATOM 775 C C . ILE A 1 100 ? -5.081 -5.440 8.350 1.00 96.88 100 ILE A C 1
ATOM 777 O O . ILE A 1 100 ? -3.888 -5.169 8.509 1.00 96.88 100 ILE A O 1
ATOM 781 N N . ARG A 1 101 ? -5.481 -6.585 7.803 1.00 97.94 101 ARG A N 1
ATOM 782 C CA . ARG A 1 101 ? -4.603 -7.572 7.176 1.00 97.94 101 ARG A CA 1
ATOM 783 C C . ARG A 1 101 ? -4.386 -7.218 5.711 1.00 97.94 101 ARG A C 1
ATOM 785 O O . ARG A 1 101 ? -5.338 -6.936 4.989 1.00 97.94 101 ARG A O 1
ATOM 792 N N . ILE A 1 102 ? -3.138 -7.302 5.266 1.00 97.88 102 ILE A N 1
ATOM 793 C CA . ILE A 1 102 ? -2.739 -6.936 3.909 1.00 97.88 102 ILE A CA 1
ATOM 794 C C . ILE A 1 102 ? -2.163 -8.160 3.204 1.00 97.88 102 ILE A C 1
ATOM 796 O O . ILE A 1 102 ? -1.242 -8.811 3.700 1.00 97.88 102 ILE A O 1
ATOM 800 N N . THR A 1 103 ? -2.708 -8.474 2.033 1.00 97.25 103 THR A 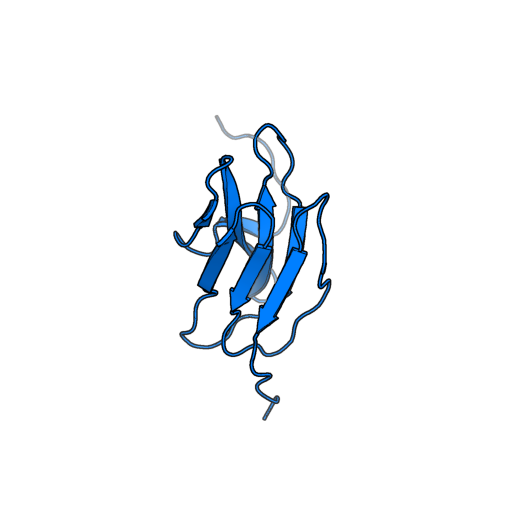N 1
ATOM 801 C CA . THR A 1 103 ? -2.233 -9.560 1.169 1.00 97.25 103 THR A CA 1
ATOM 802 C C . THR A 1 103 ? -1.730 -8.985 -0.145 1.00 97.25 103 THR A C 1
ATOM 804 O O . THR A 1 103 ? -2.369 -8.108 -0.716 1.00 97.25 103 THR A O 1
ATOM 807 N N . TYR A 1 104 ? -0.601 -9.500 -0.634 1.00 94.94 104 TYR A N 1
ATOM 808 C CA . TYR A 1 104 ? -0.003 -9.064 -1.895 1.00 94.94 104 TYR A CA 1
ATOM 809 C C . TYR A 1 104 ? 0.016 -10.200 -2.906 1.00 94.94 104 TYR A C 1
ATOM 811 O O . TYR A 1 104 ? 0.474 -11.300 -2.582 1.00 94.94 104 TYR A O 1
ATOM 819 N N . SER A 1 105 ? -0.363 -9.908 -4.146 1.00 93.25 105 SER A N 1
ATOM 820 C CA . SER A 1 105 ? -0.142 -10.793 -5.291 1.00 93.25 105 SER A CA 1
ATOM 821 C C . SER A 1 105 ? 0.668 -10.084 -6.367 1.00 93.25 105 SER A C 1
ATOM 823 O O . SER A 1 105 ? 0.353 -8.954 -6.734 1.00 93.25 105 SER A O 1
ATOM 825 N N . TYR A 1 106 ? 1.707 -10.747 -6.872 1.00 90.38 106 TYR A N 1
ATOM 826 C CA . TYR A 1 106 ? 2.545 -10.220 -7.944 1.00 90.38 106 TYR A CA 1
ATOM 827 C C . TYR A 1 106 ? 3.321 -11.327 -8.652 1.00 90.38 106 TYR A C 1
ATOM 829 O O . TYR A 1 106 ? 3.629 -12.366 -8.059 1.00 90.38 106 TYR A O 1
ATOM 837 N N . THR A 1 107 ? 3.701 -11.063 -9.896 1.00 88.19 107 THR A N 1
ATOM 838 C CA . THR A 1 107 ? 4.606 -11.908 -10.679 1.00 88.19 107 THR A CA 1
ATOM 839 C C . THR A 1 107 ? 5.953 -11.211 -10.773 1.00 88.19 107 THR A C 1
ATOM 841 O O . THR A 1 107 ? 6.034 -10.082 -11.248 1.00 88.19 107 THR A O 1
ATOM 844 N N . LYS A 1 108 ? 7.030 -11.872 -10.330 1.00 84.06 108 LYS A N 1
ATOM 845 C CA . LYS A 1 108 ? 8.381 -11.335 -10.523 1.00 84.06 108 LYS A CA 1
ATOM 846 C C . LYS A 1 108 ? 8.830 -11.562 -11.960 1.00 84.06 108 LYS A C 1
ATOM 848 O O . LYS A 1 108 ? 8.997 -12.710 -12.369 1.00 84.06 108 LYS A O 1
ATOM 853 N N . THR A 1 109 ? 9.065 -10.494 -12.706 1.00 76.94 109 THR A N 1
ATOM 854 C CA . THR A 1 109 ? 9.706 -10.585 -14.022 1.00 76.94 109 T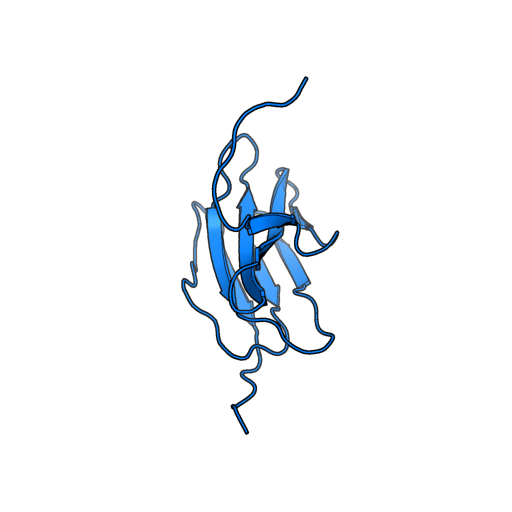HR A CA 1
ATOM 855 C C . THR A 1 109 ? 11.217 -10.569 -13.826 1.00 76.94 109 THR A C 1
ATOM 857 O O . THR A 1 109 ? 11.759 -9.604 -13.291 1.00 76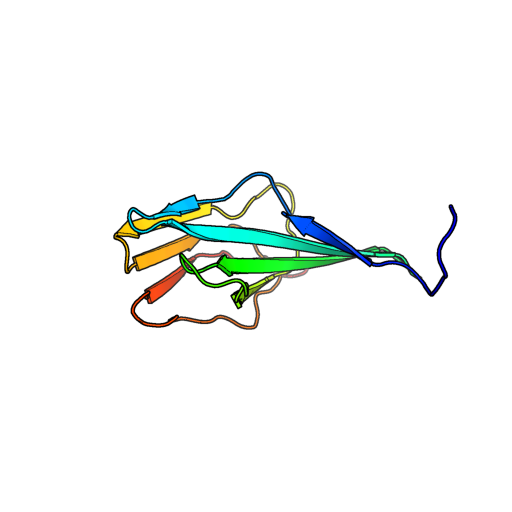.94 109 THR A O 1
ATOM 860 N N . GLY A 1 110 ? 11.898 -11.654 -14.198 1.00 57.28 110 GLY A N 1
ATOM 861 C CA . GLY A 1 110 ? 13.358 -11.716 -14.138 1.00 57.28 110 GLY A CA 1
ATOM 862 C C . GLY A 1 110 ? 14.005 -10.674 -15.055 1.00 57.28 110 GLY A C 1
ATOM 863 O O . GLY A 1 110 ? 13.462 -10.352 -16.109 1.00 57.28 110 GLY A O 1
ATOM 864 N N . TRP A 1 111 ? 15.162 -10.159 -14.640 1.00 49.56 111 TRP A N 1
ATOM 865 C CA . TRP A 1 111 ? 16.040 -9.359 -15.490 1.00 49.56 111 TRP A CA 1
ATOM 866 C C . TRP A 1 111 ? 16.575 -10.267 -16.612 1.00 49.56 111 TRP A C 1
ATOM 868 O O . TRP A 1 111 ? 17.149 -11.314 -16.307 1.00 49.56 111 TRP A O 1
ATOM 878 N N . TRP A 1 112 ? 16.365 -9.894 -17.877 1.00 43.09 112 TRP A N 1
ATOM 879 C CA . TRP A 1 112 ? 17.090 -10.453 -19.028 1.00 43.09 112 TRP A CA 1
ATOM 880 C C . TRP A 1 112 ? 18.125 -9.447 -19.509 1.00 43.09 112 TRP A C 1
ATOM 882 O O . TRP A 1 112 ? 17.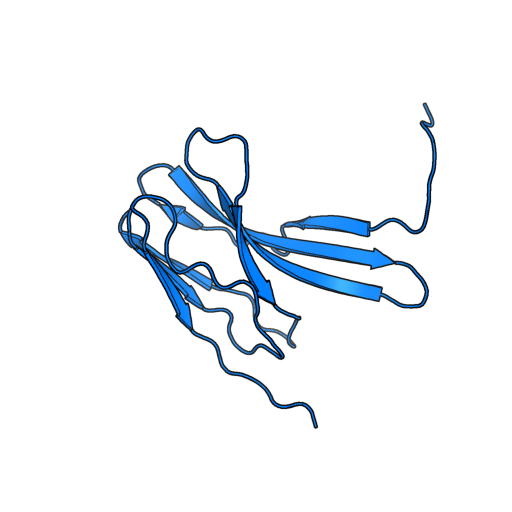767 -8.249 -19.583 1.00 43.09 112 TRP A O 1
#

Sequence (112 aa):
MWGASEPTGCDEGPGTEQSSTNGRGDVVEEYMKACTGFGTIIDYSIVLQLKGDEKMMTLATHEWLRYDYPQFTWINDDELNIALGNVAWVSHKVEKVGSIRITYSYTKTGWW

Secondary structure (DSSP, 8-state):
------SSPEEEEEEEEEEEE-TT--EEEEEEEEEEESEEEEEEEEEEE-TT-S-EEEEEEE---TT---EEEEEETTEEEEEEEEES-EE----EETTEEEEEEEEEPPP-

Radius of gyration: 15.52 Å; chains: 1; bounding box: 39×47×32 Å

Foldseek 3Di:
DDDDDDDQDKDKDFPDPDWDAAPQGKIKGKIWIWTGDPDTDIKIFIWIDDVPDPDIDTQKIFDDDDPDDWHWDDPHPQEIEIEREETCDMDDHDQHDDSHGYHYHYHHDYDD

pLDDT: mean 82.49, std 16.27, range [33.62, 97.94]

Organism: NCBI:txid1612308